Protein AF-A0A1M5XU39-F1 (afdb_monomer)

Nearest PDB structures (foldseek):
  6xg8-assembly1_A  TM=7.549E-01  e=3.356E-01  Acetivibrio thermocellus ATCC 27405
  7vwv-assembly2_B  TM=7.546E-01  e=3.788E+00  African swine fever virus
  4xvn-assembly1_A  TM=6.996E-01  e=3.548E+00  Thermus phage G20c
  6ejq-assembly1_G  TM=6.306E-01  e=5.613E+00  Thermus phage G20c
  4lmy-assembly1_B  TM=6.409E-01  e=7.294E+00  Streptococcus pyogenes NS88.2

Sequence (65 aa):
MKLFTEEQIEFIKSHVVGRGNADLAALVNNRFGLSITARQMKNWKRNHNLSSGLTGRFEKRKRSG

Mean predicted aligned error: 8.13 Å

Foldseek 3Di:
DDPDDPVLVVVLLVVLAPDQLQRSQVVSCVVPVDDDHSVNSVVNCVVVVNDNPPDDDPPDDPDDD

Radius of gyration: 12.37 Å; Cα contacts (8 Å, |Δi|>4): 42; chains: 1; bounding box: 26×22×38 Å

Organism: NCBI:txid411959

Solvent-accessible surface area (backbone atoms only — not comparable to full-atom va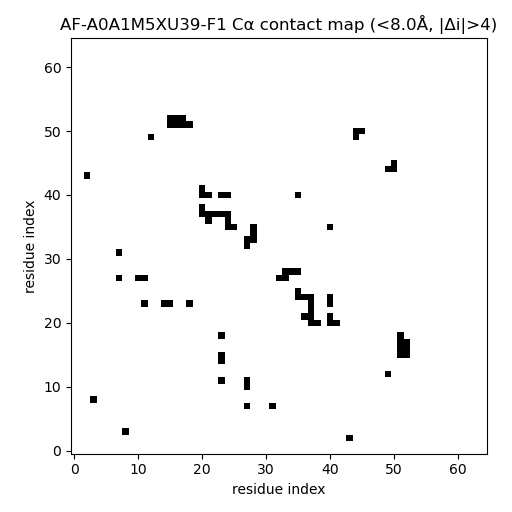lues): 4103 Å² total; per-residue (Å²): 134,79,93,61,53,72,72,54,47,54,53,44,66,74,52,35,56,90,44,54,48,54,60,45,20,51,51,49,16,68,75,70,73,48,88,62,45,37,65,55,44,47,55,50,28,62,76,66,72,54,62,58,68,84,67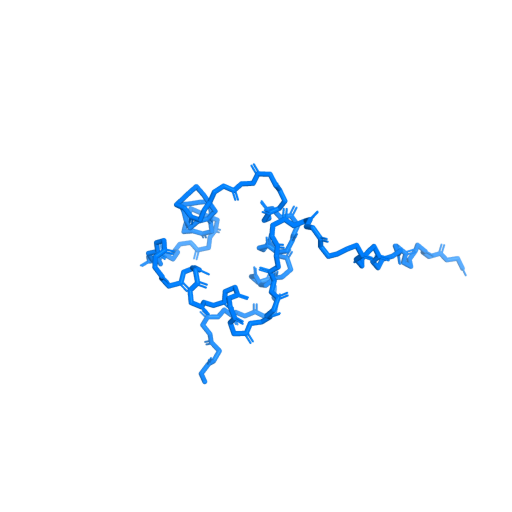,90,71,81,78,69,78,86,72,86,132

pLDDT: mean 77.37, std 16.85, range [41.81, 94.19]

Secondary structure (DSSP, 8-state):
--SS-HHHHHHHHHH-TT--HHHHHHHHHHHHT----HHHHHHHHHHTT--SS-S----------

Structure (mmCIF, N/CA/C/O backbone):
data_AF-A0A1M5XU39-F1
#
_entry.id   AF-A0A1M5XU39-F1
#
loop_
_atom_site.group_PDB
_atom_site.id
_atom_site.type_symbol
_atom_site.label_atom_id
_atom_site.label_alt_id
_atom_site.label_comp_id
_atom_site.label_asym_id
_atom_site.label_entity_id
_atom_site.label_seq_id
_atom_site.pdbx_PDB_ins_code
_atom_site.Cartn_x
_atom_site.Cartn_y
_atom_site.Cartn_z
_atom_site.occupancy
_atom_site.B_iso_or_equiv
_atom_site.auth_seq_id
_atom_site.auth_comp_id
_atom_site.auth_asym_id
_atom_site.auth_atom_id
_atom_site.pdbx_PDB_model_num
ATOM 1 N N . MET A 1 1 ? -9.192 11.088 1.849 1.00 54.16 1 MET A N 1
ATOM 2 C CA . MET A 1 1 ? -9.536 9.660 2.047 1.00 54.16 1 MET A CA 1
ATOM 3 C C . MET A 1 1 ? -8.296 8.899 2.488 1.00 54.16 1 MET A C 1
ATOM 5 O O . MET A 1 1 ? -7.285 8.969 1.798 1.00 54.16 1 MET A O 1
ATOM 9 N N . LYS A 1 2 ? -8.354 8.211 3.634 1.00 65.75 2 LYS A N 1
ATOM 10 C CA . LYS A 1 2 ? -7.300 7.277 4.052 1.00 65.75 2 LYS A CA 1
ATOM 11 C C . LYS A 1 2 ? -7.561 5.943 3.346 1.00 65.75 2 LYS A C 1
ATOM 13 O O . LYS A 1 2 ? -8.612 5.354 3.554 1.00 65.75 2 LYS A O 1
ATOM 18 N N . LEU A 1 3 ? -6.651 5.527 2.462 1.00 77.00 3 LEU A N 1
ATOM 19 C CA . LEU A 1 3 ? -6.753 4.236 1.760 1.00 77.00 3 LEU A CA 1
ATOM 20 C C . LEU A 1 3 ? -6.378 3.059 2.682 1.00 77.00 3 LEU A C 1
ATOM 22 O O . LEU A 1 3 ? -6.823 1.943 2.456 1.00 77.00 3 LEU A O 1
ATOM 26 N N . PHE A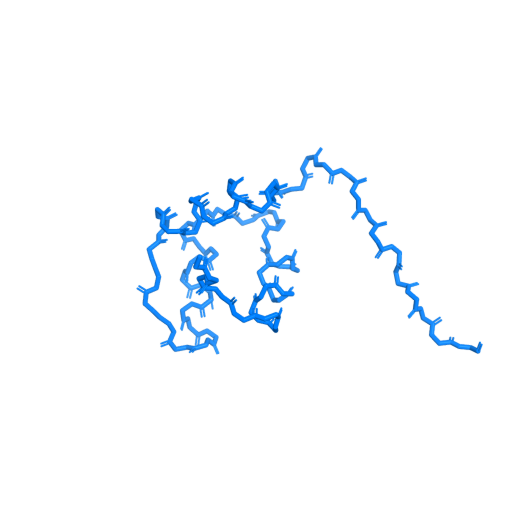 1 4 ? -5.565 3.333 3.707 1.00 84.25 4 PHE A N 1
ATOM 27 C CA . PHE A 1 4 ? -5.055 2.361 4.668 1.00 84.25 4 PHE A CA 1
ATOM 28 C C . PHE A 1 4 ? -5.175 2.898 6.098 1.00 84.25 4 PHE A C 1
ATOM 30 O O . PHE A 1 4 ? -5.154 4.118 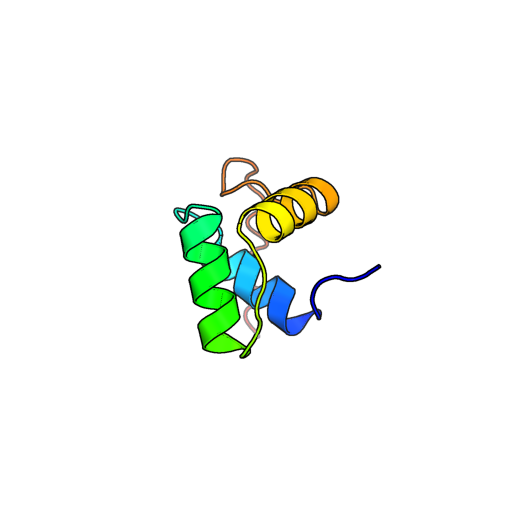6.308 1.00 84.25 4 PHE A O 1
ATOM 37 N N . THR A 1 5 ? -5.277 1.990 7.066 1.00 87.19 5 THR A N 1
ATOM 38 C CA . THR A 1 5 ? -5.186 2.287 8.506 1.00 87.19 5 THR A CA 1
ATOM 39 C C . THR A 1 5 ? -3.735 2.491 8.937 1.00 87.19 5 THR A C 1
ATOM 41 O O . THR A 1 5 ? -2.814 2.122 8.218 1.00 87.19 5 THR A O 1
ATOM 44 N N . GLU A 1 6 ? -3.500 3.071 10.113 1.00 82.88 6 GLU A N 1
ATOM 45 C CA . GLU A 1 6 ? -2.138 3.346 10.600 1.00 82.88 6 GLU A CA 1
ATOM 46 C C . GLU A 1 6 ? -1.279 2.070 10.701 1.00 82.88 6 GLU A C 1
ATOM 48 O O . GLU A 1 6 ? -0.159 2.047 10.194 1.00 82.88 6 GLU A O 1
ATOM 53 N N . GLU A 1 7 ? -1.864 0.971 11.189 1.00 85.81 7 GLU A N 1
ATOM 54 C CA . GLU A 1 7 ? -1.234 -0.358 11.230 1.00 85.81 7 GLU A CA 1
ATOM 55 C C . GLU A 1 7 ? -0.827 -0.857 9.830 1.00 85.81 7 GLU A C 1
ATOM 57 O O . GLU A 1 7 ? 0.299 -1.310 9.605 1.00 85.81 7 GLU A O 1
ATOM 62 N N . GLN A 1 8 ? -1.721 -0.722 8.846 1.00 87.75 8 GLN A N 1
ATOM 63 C CA . GLN A 1 8 ? -1.434 -1.093 7.459 1.00 87.75 8 GLN A CA 1
ATOM 64 C C . GLN A 1 8 ? -0.327 -0.214 6.869 1.00 87.75 8 GLN A C 1
ATOM 66 O O . GLN A 1 8 ? 0.523 -0.700 6.126 1.00 87.75 8 GLN A O 1
ATOM 71 N N . ILE A 1 9 ? -0.301 1.074 7.214 1.00 85.12 9 ILE A N 1
ATOM 72 C CA . ILE A 1 9 ? 0.723 2.019 6.764 1.00 85.12 9 ILE A CA 1
ATOM 73 C C . ILE A 1 9 ? 2.098 1.637 7.318 1.00 85.12 9 ILE A C 1
ATOM 75 O O . ILE A 1 9 ? 3.072 1.661 6.565 1.00 85.12 9 ILE A O 1
ATOM 79 N N . GLU A 1 10 ? 2.203 1.271 8.594 1.00 85.12 10 GLU A N 1
ATOM 80 C CA . GLU A 1 10 ? 3.458 0.794 9.190 1.00 85.12 10 GLU A CA 1
ATOM 81 C C . GLU A 1 10 ? 3.938 -0.516 8.556 1.00 85.12 10 GLU A C 1
ATOM 83 O O . GLU A 1 10 ? 5.123 -0.669 8.230 1.00 85.12 10 GLU A O 1
ATOM 88 N N . PHE A 1 11 ? 3.012 -1.436 8.281 1.00 88.69 11 PHE A N 1
ATOM 89 C CA . PHE A 1 11 ? 3.326 -2.661 7.554 1.00 88.69 11 PHE A CA 1
ATOM 90 C C . PHE A 1 11 ? 3.842 -2.362 6.139 1.00 88.69 11 PHE A C 1
ATOM 92 O O . PHE A 1 11 ? 4.870 -2.895 5.718 1.00 88.69 11 PHE A O 1
ATOM 99 N N . ILE A 1 12 ? 3.184 -1.452 5.417 1.00 87.00 12 ILE A N 1
ATOM 100 C CA . ILE A 1 12 ? 3.613 -1.038 4.081 1.00 87.00 12 ILE A CA 1
ATOM 101 C C . ILE A 1 12 ? 4.994 -0.383 4.148 1.00 87.00 12 ILE A C 1
ATOM 103 O O . ILE A 1 12 ? 5.865 -0.746 3.368 1.00 87.00 12 ILE A O 1
ATOM 107 N N . LYS A 1 13 ? 5.240 0.536 5.087 1.00 82.88 13 LYS A N 1
ATOM 108 C CA . LYS A 1 13 ? 6.537 1.221 5.247 1.00 82.88 13 LYS A CA 1
ATOM 109 C C . LYS A 1 13 ? 7.688 0.265 5.564 1.00 82.88 13 LYS A C 1
ATOM 111 O O . LYS A 1 13 ? 8.795 0.485 5.083 1.00 82.88 13 LYS A O 1
ATOM 116 N N . SER A 1 14 ? 7.445 -0.793 6.335 1.00 85.00 14 SER A N 1
ATOM 117 C CA . SER A 1 14 ? 8.476 -1.797 6.634 1.00 85.00 14 SER A CA 1
ATOM 118 C C . SER A 1 14 ? 8.781 -2.716 5.445 1.00 85.00 14 SER A C 1
ATOM 120 O O . SER A 1 14 ? 9.904 -3.200 5.333 1.00 85.00 14 SER A O 1
ATOM 122 N N . HIS A 1 15 ? 7.827 -2.907 4.527 1.00 85.25 15 HIS A N 1
ATOM 123 C CA . HIS A 1 15 ? 7.965 -3.819 3.384 1.00 85.25 15 HIS A CA 1
ATOM 124 C C . HIS A 1 15 ? 8.124 -3.115 2.023 1.00 85.25 15 HIS A C 1
ATOM 126 O O . HIS A 1 15 ? 8.388 -3.774 1.024 1.00 85.25 15 HIS A O 1
ATOM 132 N N . VAL A 1 16 ? 7.981 -1.787 1.944 1.00 83.25 16 VAL A N 1
ATOM 133 C CA . VAL A 1 16 ? 8.077 -1.011 0.688 1.00 83.25 16 VAL A CA 1
ATOM 134 C C . VAL A 1 16 ? 9.501 -0.930 0.134 1.00 83.25 16 VAL A C 1
ATOM 136 O O . VAL A 1 16 ? 9.678 -0.681 -1.061 1.00 83.25 16 VAL A O 1
ATOM 139 N N . VAL A 1 17 ? 10.514 -1.111 0.983 1.00 78.56 17 VAL A N 1
ATOM 140 C CA . VAL A 1 17 ? 11.928 -1.065 0.594 1.00 78.56 17 VAL A CA 1
ATOM 141 C C . VAL A 1 17 ? 12.273 -2.328 -0.190 1.00 78.56 17 VAL A C 1
ATOM 143 O O . VAL A 1 17 ? 12.032 -3.439 0.271 1.00 78.56 17 VAL A O 1
ATOM 146 N N . GLY A 1 18 ? 12.806 -2.159 -1.401 1.00 77.44 18 GLY A N 1
ATOM 147 C CA . GLY A 1 18 ? 13.181 -3.280 -2.271 1.00 77.44 18 GLY A CA 1
ATOM 148 C C . GLY A 1 18 ? 12.013 -4.030 -2.929 1.00 77.44 18 GLY A C 1
ATOM 149 O O . GLY A 1 18 ? 12.263 -4.963 -3.685 1.00 77.44 18 GLY A O 1
ATOM 150 N N . ARG A 1 19 ? 10.750 -3.626 -2.704 1.00 83.81 19 ARG A N 1
ATOM 151 C CA . ARG A 1 19 ? 9.571 -4.238 -3.347 1.00 83.81 19 ARG A CA 1
ATOM 152 C C . ARG A 1 19 ? 8.936 -3.333 -4.397 1.00 83.81 19 ARG A C 1
ATOM 154 O O . ARG A 1 19 ? 8.745 -2.128 -4.204 1.00 83.81 19 ARG A O 1
ATOM 161 N N . GLY A 1 20 ? 8.555 -3.945 -5.516 1.00 84.50 20 GLY A N 1
ATOM 162 C CA . GLY A 1 20 ? 7.741 -3.305 -6.546 1.00 84.50 20 GLY A CA 1
ATOM 163 C C . GLY 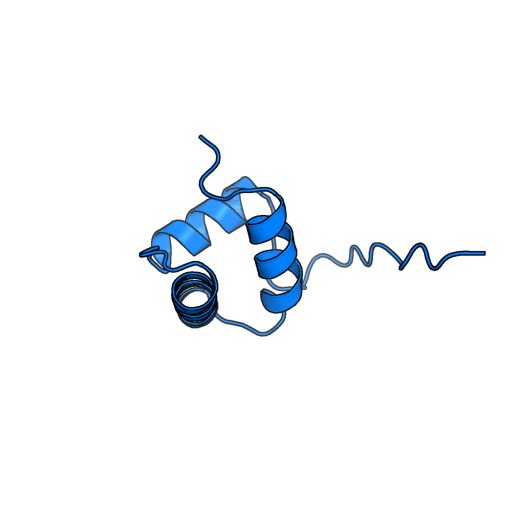A 1 20 ? 6.306 -3.055 -6.068 1.00 84.50 20 GLY A C 1
ATOM 164 O O . GLY A 1 20 ? 5.813 -3.703 -5.149 1.00 84.50 20 GLY A O 1
ATOM 165 N N . ASN A 1 21 ? 5.594 -2.127 -6.715 1.00 88.75 21 ASN A N 1
ATOM 166 C CA . ASN A 1 21 ? 4.231 -1.760 -6.301 1.00 88.75 21 ASN A CA 1
ATOM 167 C C . ASN A 1 21 ? 3.220 -2.916 -6.429 1.00 88.75 21 ASN A C 1
ATOM 169 O O . ASN A 1 21 ? 2.264 -2.956 -5.663 1.00 88.75 21 ASN A O 1
ATOM 173 N N . ALA A 1 22 ? 3.407 -3.822 -7.396 1.00 90.50 22 ALA A N 1
ATOM 174 C CA . ALA A 1 22 ? 2.537 -4.986 -7.584 1.00 90.50 22 ALA A CA 1
ATOM 175 C C . ALA A 1 22 ? 2.734 -6.024 -6.473 1.00 90.50 22 ALA A C 1
ATOM 177 O O . ALA A 1 22 ? 1.766 -6.468 -5.865 1.00 90.50 22 ALA A O 1
ATOM 178 N N . ASP A 1 23 ? 3.991 -6.327 -6.162 1.00 90.88 23 ASP A N 1
ATOM 179 C CA . ASP A 1 23 ? 4.368 -7.264 -5.108 1.00 90.88 23 ASP A CA 1
ATOM 180 C C . ASP A 1 23 ? 3.944 -6.756 -3.719 1.00 90.88 23 ASP A C 1
ATOM 182 O O . ASP A 1 23 ? 3.304 -7.469 -2.950 1.00 90.88 23 ASP A O 1
ATOM 186 N N . LEU A 1 24 ? 4.162 -5.466 -3.446 1.00 90.31 24 LEU A N 1
ATOM 187 C CA . LEU A 1 24 ? 3.704 -4.824 -2.215 1.00 90.31 24 LEU A CA 1
ATOM 188 C C . LEU A 1 24 ? 2.174 -4.815 -2.094 1.00 90.31 24 LEU A C 1
ATOM 190 O O . LEU A 1 24 ? 1.647 -4.996 -1.000 1.00 90.31 24 LEU A O 1
ATOM 194 N N . ALA A 1 25 ? 1.452 -4.613 -3.201 1.00 92.44 25 ALA A N 1
ATOM 195 C CA . ALA A 1 25 ? -0.007 -4.682 -3.203 1.00 92.44 25 ALA A CA 1
ATOM 196 C C . ALA A 1 25 ? -0.499 -6.105 -2.900 1.00 92.44 25 ALA A C 1
ATOM 198 O O . ALA A 1 25 ? -1.372 -6.273 -2.053 1.00 92.44 25 ALA A O 1
ATOM 199 N N . ALA A 1 26 ? 0.098 -7.122 -3.527 1.00 93.81 26 ALA A N 1
ATOM 200 C CA . ALA A 1 26 ? -0.225 -8.522 -3.266 1.00 93.81 26 ALA A CA 1
ATOM 201 C C . ALA A 1 26 ? 0.062 -8.919 -1.809 1.00 93.81 26 ALA A C 1
ATOM 203 O O . ALA A 1 26 ? -0.776 -9.550 -1.169 1.00 93.81 26 ALA A O 1
ATOM 204 N N . LEU A 1 27 ? 1.200 -8.486 -1.259 1.00 92.44 27 LEU A N 1
ATOM 205 C CA . LEU A 1 27 ? 1.583 -8.744 0.128 1.00 92.44 27 LEU A CA 1
ATOM 206 C C . LEU A 1 27 ? 0.571 -8.156 1.120 1.00 92.44 27 LEU A C 1
ATOM 208 O O . LEU A 1 27 ? 0.143 -8.824 2.057 1.00 92.44 27 LEU A O 1
ATOM 212 N N . VAL A 1 28 ? 0.176 -6.903 0.908 1.00 91.94 28 VAL A N 1
ATOM 213 C CA . VAL A 1 28 ? -0.791 -6.206 1.765 1.00 91.94 28 VAL A CA 1
ATOM 214 C C . VAL A 1 28 ? -2.181 -6.826 1.632 1.00 91.94 28 VAL A C 1
ATOM 216 O O . VAL A 1 28 ? -2.858 -7.019 2.639 1.00 91.94 28 VAL A O 1
ATOM 219 N N . ASN A 1 29 ? -2.586 -7.204 0.418 1.00 93.88 29 ASN A N 1
ATOM 220 C CA . ASN A 1 29 ? -3.832 -7.930 0.180 1.00 93.88 29 ASN A CA 1
ATOM 221 C C . ASN A 1 29 ? -3.860 -9.261 0.925 1.00 93.88 29 ASN A C 1
ATOM 223 O O . ASN A 1 29 ? -4.835 -9.555 1.604 1.00 93.88 29 ASN A O 1
ATOM 227 N N . ASN A 1 30 ? -2.778 -10.032 0.855 1.00 94.19 30 ASN A N 1
ATOM 228 C CA . ASN A 1 30 ? -2.680 -11.309 1.546 1.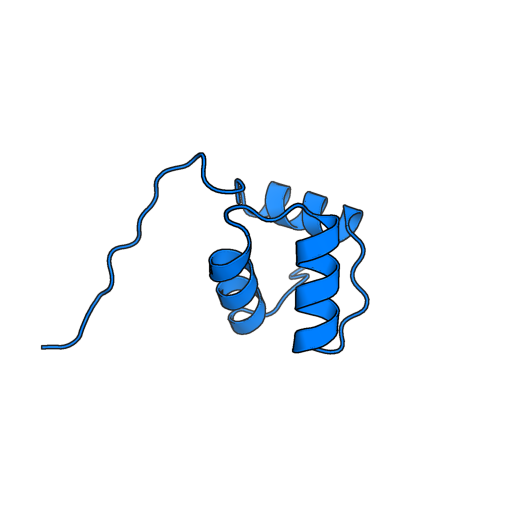00 94.19 30 ASN A CA 1
ATOM 229 C C . ASN A 1 30 ? -2.677 -11.142 3.075 1.00 94.19 30 ASN A C 1
ATOM 231 O O . ASN A 1 30 ? -3.353 -11.889 3.773 1.00 94.19 30 ASN A O 1
ATOM 235 N N . ARG A 1 31 ? -1.970 -10.131 3.595 1.00 92.75 31 ARG A N 1
ATOM 236 C CA . ARG A 1 31 ? -1.842 -9.893 5.039 1.00 92.75 31 ARG A CA 1
ATOM 237 C C .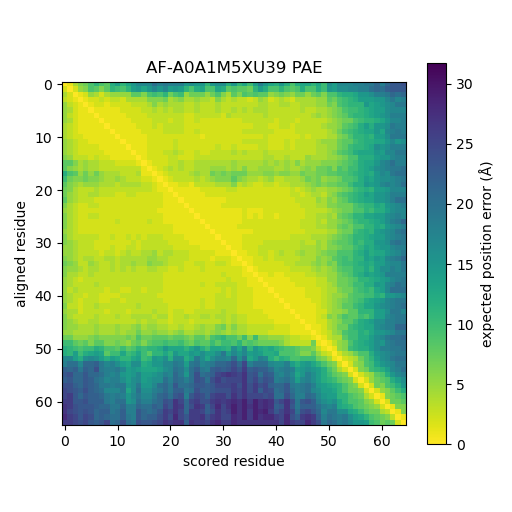 ARG A 1 31 ? -3.126 -9.380 5.691 1.00 92.75 31 ARG A C 1
ATOM 239 O O . ARG A 1 31 ? -3.415 -9.760 6.820 1.00 92.75 31 ARG A O 1
ATOM 246 N N . PHE A 1 32 ? -3.853 -8.498 5.008 1.00 91.25 32 PHE A N 1
ATOM 247 C CA . PHE A 1 32 ? -5.013 -7.789 5.562 1.00 91.25 32 PHE A CA 1
ATOM 248 C C . PHE A 1 32 ? -6.340 -8.170 4.894 1.00 91.25 32 PHE A C 1
ATOM 250 O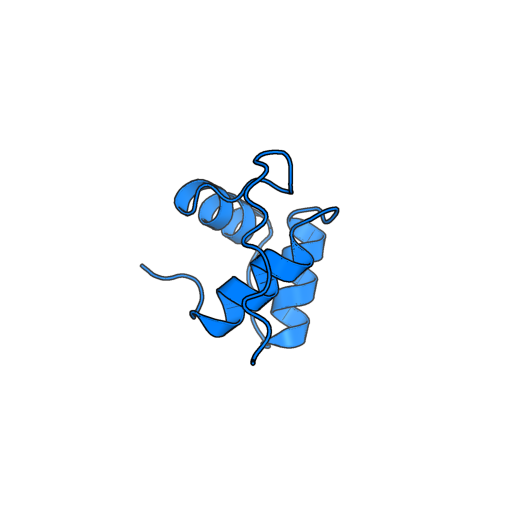 O . PHE A 1 32 ? -7.361 -7.550 5.177 1.00 91.25 32 PHE A O 1
ATOM 257 N N . GLY A 1 33 ? -6.337 -9.143 3.980 1.00 92.50 33 GLY A N 1
ATOM 258 C CA . GLY A 1 33 ? -7.521 -9.518 3.203 1.00 92.50 33 GLY A CA 1
ATOM 259 C C . GLY A 1 33 ? -8.020 -8.405 2.276 1.00 92.50 33 GLY A C 1
ATOM 260 O O . GLY A 1 33 ? -9.212 -8.323 1.994 1.00 92.50 33 GLY A O 1
ATOM 261 N N . LEU A 1 34 ? -7.134 -7.505 1.838 1.00 90.56 34 LEU A N 1
ATOM 262 C CA . LEU A 1 34 ? -7.501 -6.395 0.956 1.00 90.56 34 LEU A CA 1
ATOM 263 C C . LEU A 1 34 ? -7.520 -6.823 -0.517 1.00 90.56 34 LEU A C 1
ATOM 265 O O . LEU A 1 34 ? -7.051 -7.891 -0.898 1.00 90.56 34 LEU A O 1
ATOM 269 N N . SER A 1 35 ? -8.065 -5.957 -1.367 1.00 92.94 35 SER A N 1
ATOM 270 C CA . SER A 1 35 ? -8.070 -6.122 -2.827 1.00 92.94 35 SER A CA 1
ATOM 271 C C . SER A 1 35 ? -7.577 -4.854 -3.523 1.00 92.94 35 SER A C 1
ATOM 273 O O . SER A 1 35 ? -8.200 -4.336 -4.447 1.00 92.94 35 SER A O 1
ATOM 275 N N . ILE A 1 36 ? -6.459 -4.303 -3.046 1.00 90.94 36 ILE A N 1
ATOM 276 C CA . ILE A 1 36 ? -5.839 -3.129 -3.657 1.00 90.94 36 ILE A CA 1
ATOM 277 C C . ILE A 1 36 ? -5.066 -3.504 -4.918 1.00 90.94 36 ILE A C 1
ATOM 279 O O . ILE A 1 36 ? -4.438 -4.557 -5.029 1.00 90.94 36 ILE A O 1
ATOM 283 N N . THR A 1 37 ? -5.053 -2.575 -5.859 1.00 93.06 37 THR A N 1
ATOM 284 C CA . THR A 1 37 ? -4.293 -2.680 -7.101 1.00 93.06 37 THR A CA 1
ATOM 285 C C . THR A 1 37 ? -2.922 -2.018 -6.973 1.00 93.06 37 THR A C 1
ATOM 287 O O . THR A 1 37 ? -2.722 -1.074 -6.201 1.00 93.06 37 THR A O 1
ATOM 290 N N . ALA A 1 38 ? -1.979 -2.422 -7.827 1.00 91.12 38 ALA A N 1
ATOM 291 C CA . ALA A 1 38 ? -0.673 -1.766 -7.936 1.00 91.12 38 ALA A CA 1
ATOM 292 C C . ALA A 1 38 ? -0.792 -0.252 -8.222 1.00 91.12 38 ALA A C 1
ATOM 294 O O . ALA A 1 38 ? 0.031 0.544 -7.766 1.00 91.12 38 ALA A O 1
ATOM 295 N N . ARG A 1 39 ? -1.842 0.168 -8.946 1.00 91.38 39 ARG A N 1
ATOM 296 C CA . ARG A 1 39 ? -2.142 1.581 -9.221 1.00 91.38 39 ARG A CA 1
ATOM 297 C C . ARG A 1 39 ? -2.563 2.331 -7.958 1.00 91.38 39 ARG A C 1
ATOM 299 O O . ARG A 1 39 ? -2.081 3.439 -7.734 1.00 91.38 39 ARG A O 1
ATOM 306 N N . GLN A 1 40 ? -3.420 1.735 -7.130 1.00 90.06 40 GLN A N 1
ATOM 307 C CA . GLN A 1 40 ? -3.794 2.306 -5.834 1.00 90.06 40 GLN A CA 1
ATOM 308 C C . GLN A 1 40 ? -2.578 2.422 -4.914 1.00 90.06 40 GLN A C 1
ATOM 310 O O . GLN A 1 40 ? -2.363 3.487 -4.342 1.00 90.06 40 GLN A O 1
ATOM 315 N N . MET A 1 41 ? -1.730 1.391 -4.865 1.00 89.31 41 MET A N 1
ATOM 316 C CA . MET A 1 41 ? -0.468 1.422 -4.120 1.00 89.31 41 MET A CA 1
ATOM 317 C C . MET A 1 41 ? 0.454 2.553 -4.606 1.00 89.31 41 MET A C 1
ATOM 319 O O . MET A 1 41 ? 0.964 3.333 -3.802 1.00 89.31 41 MET A O 1
ATOM 323 N N . LYS A 1 42 ? 0.621 2.710 -5.928 1.00 87.81 42 LYS A N 1
ATOM 324 C CA . LYS A 1 42 ? 1.404 3.805 -6.530 1.00 87.81 42 LYS A CA 1
ATOM 325 C C . LYS A 1 42 ? 0.847 5.180 -6.152 1.00 87.81 42 LYS A C 1
ATOM 327 O O . LYS A 1 42 ? 1.603 6.052 -5.725 1.00 87.81 42 LYS A O 1
ATOM 332 N N . ASN A 1 43 ? -0.461 5.381 -6.307 1.00 88.06 43 ASN A N 1
ATOM 333 C CA . ASN A 1 43 ? -1.115 6.650 -5.985 1.00 88.06 43 ASN A CA 1
ATOM 334 C C . ASN A 1 43 ? -1.002 6.976 -4.495 1.00 88.06 43 ASN A C 1
ATOM 336 O O . ASN A 1 43 ? -0.717 8.118 -4.138 1.00 88.06 43 ASN A O 1
ATOM 340 N N . TRP A 1 44 ? -1.186 5.974 -3.636 1.00 86.81 44 TRP A N 1
ATOM 341 C CA . TRP A 1 44 ? -1.066 6.134 -2.196 1.00 86.81 44 TRP A CA 1
ATOM 342 C C . TRP A 1 44 ? 0.366 6.496 -1.782 1.00 86.81 44 TRP A C 1
ATOM 344 O O . TRP A 1 44 ? 0.540 7.468 -1.044 1.00 86.81 44 TRP A O 1
ATOM 354 N N . LYS A 1 45 ? 1.383 5.807 -2.330 1.00 83.38 45 LYS A N 1
ATOM 355 C CA . LYS A 1 45 ? 2.806 6.133 -2.121 1.00 83.38 45 LYS A CA 1
ATOM 356 C C . LYS A 1 45 ? 3.123 7.569 -2.528 1.00 83.38 45 LYS A C 1
ATOM 358 O O . LYS A 1 45 ? 3.756 8.284 -1.759 1.00 83.38 45 LYS A O 1
ATOM 363 N N . ARG A 1 46 ? 2.621 8.016 -3.687 1.00 83.69 46 ARG A N 1
ATOM 364 C CA . ARG A 1 46 ? 2.768 9.406 -4.150 1.00 83.69 46 ARG A CA 1
ATOM 365 C C . ARG A 1 46 ? 2.138 10.401 -3.173 1.00 83.69 46 ARG A C 1
ATOM 367 O O . ARG A 1 46 ? 2.768 11.389 -2.834 1.00 83.69 46 ARG A O 1
ATOM 374 N N . ASN A 1 47 ? 0.924 10.128 -2.697 1.00 83.00 47 ASN A N 1
ATOM 375 C CA . ASN A 1 47 ? 0.218 11.009 -1.762 1.00 83.00 47 ASN A CA 1
ATOM 376 C C . ASN A 1 47 ? 0.886 11.094 -0.378 1.00 83.00 47 ASN A C 1
ATOM 378 O O . ASN A 1 47 ? 0.714 12.082 0.323 1.00 83.00 47 ASN A O 1
ATOM 382 N N . HIS A 1 48 ? 1.632 10.062 0.020 1.00 76.62 48 HIS A N 1
ATOM 383 C CA . HIS A 1 48 ? 2.333 10.002 1.307 1.00 76.62 48 HIS A CA 1
ATOM 384 C C . HIS A 1 48 ? 3.834 10.298 1.184 1.00 76.62 48 HIS A C 1
ATOM 386 O O . HIS A 1 48 ? 4.564 10.103 2.153 1.00 76.62 48 HIS A O 1
ATOM 392 N N . ASN A 1 49 ? 4.303 10.745 0.009 1.00 72.81 49 ASN A N 1
ATOM 393 C CA . ASN A 1 49 ? 5.722 10.961 -0.295 1.00 72.81 49 ASN A CA 1
ATOM 394 C C . ASN A 1 49 ? 6.615 9.757 0.075 1.00 72.81 49 A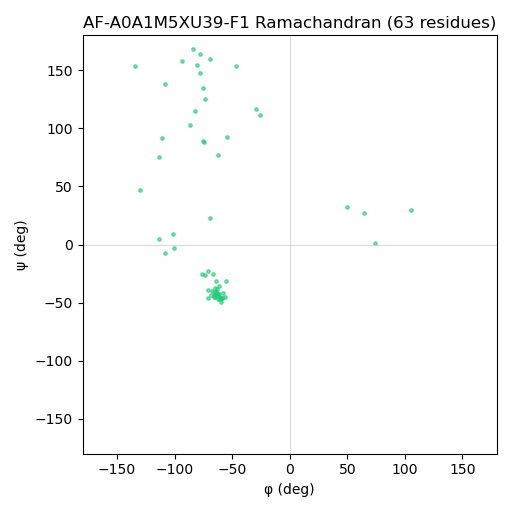SN A C 1
ATOM 396 O O . ASN A 1 49 ? 7.776 9.909 0.451 1.00 72.81 49 ASN A O 1
ATOM 400 N N . LEU A 1 50 ? 6.071 8.539 -0.030 1.00 67.31 50 LEU A N 1
ATOM 401 C CA . LEU A 1 50 ? 6.787 7.304 0.271 1.00 67.31 50 LEU A CA 1
ATOM 402 C C . LEU A 1 50 ? 7.548 6.833 -0.966 1.00 67.31 50 LEU A C 1
ATOM 404 O O . LEU A 1 50 ? 6.979 6.247 -1.892 1.00 67.31 50 LEU A O 1
ATOM 408 N N . SER A 1 51 ? 8.858 7.069 -0.964 1.00 59.12 51 SER A N 1
ATOM 409 C CA . SER A 1 51 ? 9.778 6.448 -1.916 1.00 59.12 51 SER A CA 1
ATOM 410 C C . SER A 1 51 ? 10.117 5.018 -1.470 1.00 59.12 51 SER A C 1
ATOM 412 O O . SER A 1 51 ? 10.067 4.699 -0.285 1.00 59.12 51 SER A O 1
ATOM 414 N N . SER A 1 52 ? 10.481 4.131 -2.401 1.00 57.78 52 SER A N 1
ATOM 415 C CA . SER A 1 52 ? 10.936 2.753 -2.116 1.00 57.78 52 SER A CA 1
ATOM 416 C C . SER A 1 52 ? 12.314 2.671 -1.434 1.00 57.78 52 SER A C 1
ATOM 418 O O . SER A 1 52 ? 12.974 1.641 -1.530 1.00 57.78 52 SER A O 1
ATOM 420 N N . GLY A 1 53 ? 12.751 3.736 -0.751 1.00 51.00 53 GLY A N 1
ATOM 421 C CA . GLY A 1 53 ? 14.028 3.775 -0.037 1.00 51.00 53 GLY A CA 1
ATOM 422 C C . GLY A 1 53 ? 15.136 4.597 -0.699 1.00 51.00 53 GLY A C 1
ATOM 423 O O . GLY A 1 53 ? 16.299 4.294 -0.475 1.00 51.00 53 GLY A O 1
ATOM 424 N N . LEU A 1 54 ? 14.816 5.650 -1.464 1.00 51.50 54 LEU A N 1
ATOM 425 C CA . LEU A 1 54 ? 15.814 6.671 -1.848 1.00 51.50 54 LEU A CA 1
ATOM 426 C C . LEU A 1 54 ? 15.731 7.954 -1.005 1.00 51.50 54 LEU A C 1
ATOM 428 O O . LEU A 1 54 ? 16.563 8.841 -1.148 1.00 51.50 54 LEU A O 1
ATOM 432 N N . THR A 1 55 ? 14.774 8.061 -0.082 1.00 50.44 55 THR A N 1
ATOM 433 C CA . THR A 1 55 ? 14.687 9.194 0.850 1.00 50.44 55 THR A CA 1
ATOM 434 C C . THR A 1 55 ? 15.008 8.700 2.255 1.00 50.44 55 THR A C 1
ATOM 436 O O . THR A 1 55 ? 14.136 8.191 2.961 1.00 50.44 55 THR A O 1
ATOM 439 N N . GLY A 1 56 ? 16.289 8.792 2.615 1.00 45.69 56 GLY A N 1
ATOM 440 C CA . GLY A 1 56 ? 16.883 8.333 3.868 1.00 45.69 56 GLY A CA 1
ATOM 441 C C . GLY A 1 56 ? 16.333 9.022 5.115 1.00 45.69 56 GLY A C 1
ATOM 442 O O . GLY A 1 56 ? 17.004 9.850 5.719 1.00 45.69 56 GLY A O 1
ATOM 443 N N . ARG A 1 57 ? 15.137 8.630 5.556 1.00 50.56 57 ARG A N 1
ATOM 444 C CA . ARG A 1 57 ? 14.677 8.890 6.921 1.00 50.56 57 ARG A CA 1
ATOM 445 C C . ARG A 1 57 ? 14.556 7.566 7.660 1.00 50.56 57 ARG A C 1
ATOM 447 O O . ARG A 1 57 ? 13.477 7.021 7.859 1.00 50.56 57 ARG A O 1
ATOM 454 N N . PHE A 1 58 ? 15.724 7.049 8.033 1.00 51.25 58 PHE A N 1
ATOM 455 C CA . PHE A 1 58 ? 15.877 6.174 9.186 1.00 51.25 58 PHE A CA 1
ATOM 456 C C . PHE A 1 58 ? 15.290 6.905 10.403 1.00 51.25 58 PHE A C 1
ATOM 458 O O . PHE A 1 58 ? 15.990 7.665 11.070 1.00 51.25 58 PHE A O 1
ATOM 465 N N . GLU A 1 59 ? 14.015 6.695 10.721 1.00 48.41 59 GLU A N 1
ATOM 466 C CA . GLU A 1 59 ? 13.561 6.923 12.091 1.00 48.41 59 GLU A CA 1
ATOM 467 C C . GLU A 1 59 ? 14.072 5.761 12.936 1.00 48.41 59 GLU A C 1
ATOM 469 O O . GLU A 1 59 ? 13.490 4.685 13.061 1.00 48.41 59 GLU A O 1
ATOM 474 N N . LYS A 1 60 ? 15.288 6.003 13.425 1.00 43.69 60 LYS A N 1
ATOM 475 C CA . LYS A 1 60 ? 15.970 5.341 14.523 1.00 43.69 60 LYS A CA 1
ATOM 476 C C . LYS A 1 60 ? 14.944 4.817 15.532 1.00 43.69 60 LYS A C 1
ATOM 478 O O . LYS A 1 60 ? 14.245 5.601 16.167 1.00 43.69 60 LYS A O 1
ATOM 483 N N . ARG A 1 61 ? 14.905 3.487 15.688 1.00 41.81 61 ARG A N 1
ATOM 484 C CA . ARG A 1 61 ? 14.394 2.775 16.869 1.00 41.81 61 ARG A CA 1
ATOM 485 C C . ARG A 1 61 ? 14.498 3.673 18.110 1.00 41.81 61 ARG A C 1
ATOM 487 O O . ARG A 1 61 ? 15.607 3.871 18.606 1.00 41.81 61 ARG A O 1
ATOM 494 N N . LYS A 1 62 ? 13.377 4.132 18.670 1.00 47.34 62 LYS A N 1
ATOM 495 C CA . LYS A 1 62 ? 13.329 4.318 20.123 1.00 47.34 62 LYS A CA 1
ATOM 496 C C . LYS A 1 62 ? 13.190 2.924 20.718 1.00 47.34 62 LYS A C 1
ATOM 498 O O . LYS A 1 62 ? 12.099 2.378 20.823 1.00 47.34 62 LYS A O 1
ATOM 503 N N . ARG A 1 63 ? 14.343 2.308 20.978 1.00 48.97 63 ARG A N 1
ATOM 504 C CA . ARG A 1 63 ? 14.454 1.172 21.888 1.00 48.97 63 ARG A CA 1
ATOM 505 C C . ARG A 1 63 ? 14.356 1.727 23.308 1.00 48.97 63 ARG A C 1
ATOM 507 O O . ARG A 1 63 ? 14.968 2.749 23.601 1.00 48.97 63 ARG A O 1
ATOM 514 N N . SER A 1 64 ? 13.553 1.045 24.107 1.00 50.84 64 SER A N 1
ATOM 515 C CA . SER A 1 64 ? 13.321 1.199 25.539 1.00 50.84 64 SER A CA 1
ATOM 516 C C . SER A 1 64 ? 14.597 1.335 26.378 1.00 50.84 64 SER A C 1
ATOM 518 O O . SER A 1 64 ? 15.637 0.789 26.003 1.00 50.84 64 SER A O 1
ATOM 520 N N . GLY A 1 65 ? 14.463 2.000 27.528 1.00 44.66 65 GLY A N 1
ATOM 521 C CA . GLY A 1 65 ? 15.463 2.147 28.587 1.00 44.66 65 GLY A CA 1
ATOM 522 C C . GLY A 1 65 ? 14.996 3.182 29.592 1.00 44.66 65 GLY A C 1
ATOM 523 O O . GLY A 1 65 ? 15.177 4.375 29.275 1.00 44.66 65 GLY A O 1
#